Protein AF-A0A1M6KQQ3-F1 (afdb_monomer_lite)

Sequence (153 aa):
MGYHIISDIYKPDIELTIYAEPQMNYHAERYAPGKQKNPSYYEWKLRALRDPDFLTKQGWEPGMNHRDFVWTQEKYEKVFKHLCQIVYGPSQGTAFYDFAFPLYQKVFYAGGWIEDSYFGIVPDTGIELAYYYSDLNQVKIINYWTTRPVVRK

Foldseek 3Di:
DDDDPPPCPPPDQKDKDFDPDFAADPVCCVPVNPLADDGFRMKIWHHQQDDPCQCVVVVDDPPDQLVVDDRHDPVSLVVQLVVLCVQQNNPLSNLVSVVLVVLVVVCRNVSNADWDWDFQQRPPFQKTWGFGDHPPVVRHTGMIGIHHTDPDD

Secondary structure (DSSP, 8-state):
-------GGG--SEEEEEEEEEE--HHHHHHSTT---S-EEEEEEE---S-TTTTGGGT--TTS-GGGS--S-HHHHHHHHHHHHHHH-HHHHHHHHHHHHHHHHHHHHTTT--EEEEEEEETTTTEEEEEEEETTTTB--EEEEEPPPP---

Organism: NCBI:txid659425

pLDDT: mean 89.37, std 14.35, range [33.22, 98.0]

Radius of gyration: 16.26 Å; chains: 1; bounding box: 41×43×44 Å

Structure (mmCIF, N/CA/C/O backbone):
data_AF-A0A1M6KQQ3-F1
#
_entry.id   AF-A0A1M6KQQ3-F1
#
loop_
_atom_site.group_PDB
_atom_site.id
_atom_site.type_symbol
_atom_site.label_atom_id
_atom_site.label_alt_id
_atom_site.label_comp_id
_atom_site.label_asym_id
_atom_site.label_entity_id
_atom_site.label_seq_id
_atom_site.pdbx_PDB_ins_code
_atom_site.Cartn_x
_atom_site.Cartn_y
_atom_site.Cartn_z
_atom_site.occupancy
_atom_site.B_iso_or_equiv
_atom_site.auth_seq_id
_atom_site.auth_comp_id
_atom_site.auth_asym_id
_atom_site.auth_atom_id
_atom_site.pdbx_PDB_model_num
ATOM 1 N N . MET A 1 1 ? 5.310 -31.403 6.510 1.00 33.22 1 MET A N 1
ATOM 2 C CA . MET A 1 1 ? 6.015 -30.614 5.478 1.00 33.22 1 MET A CA 1
ATOM 3 C C . MET A 1 1 ? 5.177 -30.675 4.211 1.00 33.22 1 MET A C 1
ATOM 5 O O . MET A 1 1 ? 5.181 -31.702 3.550 1.00 33.22 1 MET A O 1
ATOM 9 N N . GLY A 1 2 ? 4.359 -29.654 3.950 1.00 34.69 2 GLY A N 1
ATOM 10 C CA . GLY A 1 2 ? 3.549 -29.574 2.734 1.00 34.69 2 GLY A CA 1
ATOM 11 C C . GLY A 1 2 ? 4.252 -28.675 1.728 1.00 34.69 2 GLY A C 1
ATOM 12 O O . GLY A 1 2 ? 4.394 -27.481 1.977 1.00 34.69 2 GLY A O 1
ATOM 13 N N . TYR A 1 3 ? 4.731 -29.242 0.625 1.00 36.38 3 TYR A N 1
ATOM 14 C CA . TYR A 1 3 ? 5.229 -28.457 -0.498 1.00 36.38 3 TYR A CA 1
ATOM 15 C C . TYR A 1 3 ? 4.025 -28.006 -1.319 1.00 36.38 3 TYR A C 1
ATOM 17 O O . TYR A 1 3 ? 3.478 -28.770 -2.110 1.00 36.38 3 TYR A O 1
ATOM 25 N N . HIS A 1 4 ? 3.588 -26.769 -1.110 1.00 38.88 4 HIS A N 1
ATOM 26 C CA . HIS A 1 4 ? 2.675 -26.116 -2.035 1.00 38.88 4 HIS A CA 1
ATOM 27 C C . HIS A 1 4 ? 3.524 -25.440 -3.107 1.00 38.88 4 HIS A C 1
ATOM 29 O O . HIS A 1 4 ? 4.235 -24.477 -2.826 1.00 38.88 4 HIS A O 1
ATOM 35 N N . ILE A 1 5 ? 3.458 -25.941 -4.341 1.00 39.38 5 ILE A N 1
ATOM 36 C CA . ILE A 1 5 ? 3.828 -25.139 -5.507 1.00 39.38 5 ILE A CA 1
ATOM 37 C C . ILE A 1 5 ? 2.763 -24.046 -5.578 1.00 39.38 5 ILE A C 1
ATOM 39 O O . ILE A 1 5 ? 1.674 -24.254 -6.112 1.00 39.38 5 ILE A O 1
ATOM 43 N N . ILE A 1 6 ? 3.032 -22.905 -4.944 1.00 46.41 6 ILE A N 1
ATOM 44 C CA . ILE A 1 6 ? 2.191 -21.726 -5.090 1.00 46.41 6 ILE A CA 1
ATOM 45 C C . ILE A 1 6 ? 2.441 -21.230 -6.511 1.00 46.41 6 ILE A C 1
ATOM 47 O O . ILE A 1 6 ? 3.486 -20.666 -6.819 1.00 46.41 6 ILE A O 1
ATOM 51 N N . SER A 1 7 ? 1.509 -21.544 -7.402 1.00 41.59 7 SER A N 1
ATOM 52 C CA . SER A 1 7 ? 1.554 -21.095 -8.783 1.00 41.59 7 SER A CA 1
ATOM 53 C C . SER A 1 7 ? 1.240 -19.597 -8.813 1.00 41.59 7 SER A C 1
ATOM 55 O O . SER A 1 7 ? 0.098 -19.191 -8.611 1.00 41.59 7 SER A O 1
ATOM 57 N N . ASP A 1 8 ? 2.259 -18.761 -9.014 1.00 51.62 8 ASP A N 1
ATOM 58 C CA . ASP A 1 8 ? 2.120 -17.296 -9.019 1.00 51.62 8 ASP A CA 1
ATOM 59 C C . ASP A 1 8 ? 1.372 -16.752 -10.253 1.00 51.62 8 ASP A C 1
ATOM 61 O O . ASP A 1 8 ? 0.990 -15.585 -10.264 1.00 51.62 8 ASP A O 1
ATOM 65 N N . ILE A 1 9 ? 1.092 -17.597 -11.254 1.00 52.06 9 ILE A N 1
ATOM 66 C CA . ILE A 1 9 ? 0.394 -17.249 -12.511 1.00 52.06 9 ILE A CA 1
ATOM 67 C C . ILE A 1 9 ? -1.058 -16.777 -12.337 1.00 52.06 9 ILE A C 1
ATOM 69 O O . ILE A 1 9 ? -1.618 -16.221 -13.274 1.00 52.06 9 ILE A O 1
ATOM 73 N N . TYR A 1 10 ? -1.664 -16.968 -11.161 1.00 60.12 10 TYR A N 1
ATOM 74 C CA . TYR A 1 10 ? -3.023 -16.494 -10.859 1.00 60.12 10 TYR A CA 1
ATOM 75 C C . TYR A 1 10 ? -3.067 -15.438 -9.753 1.00 60.12 10 TYR A C 1
ATOM 77 O O . TYR A 1 10 ? -4.149 -15.110 -9.266 1.00 60.12 10 TYR A O 1
ATOM 85 N N . LYS A 1 11 ? -1.916 -14.925 -9.300 1.00 75.88 11 LYS A N 1
ATOM 86 C CA . LYS A 1 11 ? -1.917 -13.947 -8.211 1.00 75.88 11 LYS A CA 1
ATOM 87 C C . LYS A 1 11 ? -2.286 -12.562 -8.744 1.00 75.88 11 LYS A C 1
ATOM 89 O O . LYS A 1 11 ? -1.604 -12.081 -9.646 1.00 75.88 11 LYS A O 1
ATOM 94 N N . PRO A 1 12 ? -3.331 -11.920 -8.199 1.00 85.75 12 PRO A N 1
ATOM 95 C CA . PRO A 1 12 ? -3.768 -10.620 -8.681 1.00 85.75 12 PRO A CA 1
ATOM 96 C C . PRO A 1 12 ? -2.756 -9.531 -8.308 1.00 85.75 12 PRO A C 1
ATOM 98 O O . PRO A 1 12 ? -2.070 -9.625 -7.287 1.00 85.75 12 PRO A O 1
ATOM 101 N N . ASP A 1 13 ? -2.697 -8.468 -9.111 1.00 90.50 13 ASP A N 1
ATOM 102 C CA . ASP A 1 13 ? -1.815 -7.329 -8.831 1.00 90.50 13 ASP A CA 1
ATOM 103 C C . ASP A 1 13 ? -2.274 -6.504 -7.621 1.00 90.50 13 ASP A C 1
ATOM 105 O O . ASP A 1 13 ? -1.463 -5.846 -6.966 1.00 90.50 13 ASP A O 1
ATOM 109 N N . ILE A 1 14 ? -3.572 -6.572 -7.314 1.00 94.31 14 ILE A N 1
ATOM 110 C CA . ILE A 1 14 ? -4.213 -5.976 -6.143 1.00 94.31 14 ILE A CA 1
ATOM 111 C C . ILE A 1 14 ? -5.000 -7.083 -5.444 1.00 94.31 14 ILE A C 1
ATOM 113 O O . ILE A 1 14 ? -5.933 -7.644 -6.018 1.00 94.31 14 ILE A O 1
ATOM 117 N N . GLU A 1 15 ? -4.642 -7.381 -4.203 1.00 95.25 15 GLU A N 1
ATOM 118 C CA . GLU A 1 15 ? -5.328 -8.357 -3.359 1.00 95.25 15 GLU A CA 1
ATOM 119 C C . GLU A 1 15 ? -5.817 -7.659 -2.088 1.00 95.25 15 GLU A C 1
ATOM 121 O O . GLU A 1 15 ? -5.074 -6.895 -1.467 1.00 95.25 15 GLU A O 1
ATOM 126 N N . LEU A 1 16 ? -7.070 -7.920 -1.715 1.00 95.69 16 LEU A N 1
ATOM 127 C CA . LEU A 1 16 ? -7.670 -7.458 -0.470 1.00 95.69 16 LEU A CA 1
ATOM 128 C C . LEU A 1 16 ? -8.127 -8.670 0.336 1.00 95.69 16 LEU A C 1
ATOM 130 O O . LEU A 1 16 ? -9.042 -9.384 -0.075 1.00 95.69 16 LEU A O 1
ATOM 134 N N . THR A 1 17 ? -7.542 -8.841 1.513 1.00 95.50 17 THR A N 1
ATOM 135 C CA . THR A 1 17 ? -8.005 -9.799 2.514 1.00 95.50 17 THR A CA 1
ATOM 136 C C . THR A 1 17 ? -8.822 -9.061 3.565 1.00 95.50 17 THR A C 1
ATOM 138 O O . THR A 1 17 ? -8.375 -8.054 4.115 1.00 95.50 17 THR A O 1
ATOM 141 N N . ILE A 1 18 ? -10.026 -9.564 3.846 1.00 95.25 18 ILE A N 1
ATOM 142 C CA . ILE A 1 18 ? -10.920 -9.041 4.884 1.00 95.25 18 ILE A CA 1
ATOM 143 C C . ILE A 1 18 ? -11.003 -10.075 6.001 1.00 95.25 18 ILE A C 1
ATOM 145 O O . ILE A 1 18 ? -11.480 -11.191 5.793 1.00 95.25 18 ILE A O 1
ATOM 149 N N . TYR A 1 19 ? -10.559 -9.694 7.191 1.00 94.50 19 TYR A N 1
ATOM 150 C CA . TYR A 1 19 ? -10.566 -10.566 8.353 1.00 94.50 19 TYR A CA 1
ATOM 151 C C . TYR A 1 19 ? -11.894 -10.471 9.109 1.00 94.50 19 TYR A C 1
ATOM 153 O O . TYR A 1 19 ? -12.392 -9.378 9.398 1.00 94.50 19 TYR A O 1
ATOM 161 N N . ALA A 1 20 ? -12.461 -11.629 9.459 1.00 92.56 20 ALA A N 1
ATOM 162 C CA . ALA A 1 20 ? -13.621 -11.699 10.347 1.00 92.56 20 ALA A CA 1
ATOM 163 C C . ALA A 1 20 ? -13.254 -11.236 11.769 1.00 92.56 20 ALA A C 1
ATOM 165 O O . ALA A 1 20 ? -13.979 -10.447 12.374 1.00 92.56 20 ALA A O 1
ATOM 166 N N . GLU A 1 21 ? -12.090 -11.673 12.253 1.00 96.06 21 GLU A N 1
ATOM 167 C CA . GLU A 1 21 ? -11.492 -11.271 13.526 1.00 96.06 21 GLU A CA 1
ATOM 168 C C . GLU A 1 21 ? -10.218 -10.471 13.249 1.00 96.06 21 GLU A C 1
ATOM 170 O O . GLU A 1 21 ? -9.369 -10.958 12.499 1.00 96.06 21 GLU A O 1
ATOM 175 N N . PRO A 1 22 ? -10.054 -9.261 13.812 1.00 95.25 22 PRO A N 1
ATOM 176 C CA . PRO A 1 22 ? -8.953 -8.391 13.436 1.00 95.25 22 PRO A CA 1
ATOM 177 C C . PRO A 1 22 ? -7.602 -8.985 13.852 1.00 95.25 22 PRO A C 1
ATOM 179 O O . PRO A 1 22 ? -7.463 -9.544 14.938 1.00 95.25 22 PRO A O 1
ATOM 182 N N . GLN A 1 23 ? -6.607 -8.841 12.982 1.00 96.75 23 GLN A N 1
ATOM 183 C CA . GLN A 1 23 ? -5.288 -9.459 13.097 1.00 96.75 23 GLN A CA 1
ATOM 184 C C . GLN A 1 23 ? -4.194 -8.392 13.182 1.00 96.75 23 GLN A C 1
ATOM 186 O O . GLN A 1 23 ? -4.284 -7.332 12.560 1.00 96.75 23 GLN A O 1
ATOM 191 N N . MET A 1 24 ? -3.131 -8.670 13.928 1.00 96.44 24 MET A N 1
ATOM 192 C CA . MET A 1 24 ? -1.930 -7.835 13.910 1.00 96.44 24 MET A CA 1
ATOM 193 C C . MET A 1 24 ? -1.086 -8.160 12.672 1.00 96.44 24 MET A C 1
ATOM 195 O O . MET A 1 24 ? -1.084 -9.289 12.183 1.00 96.44 24 MET A O 1
ATOM 199 N N . ASN A 1 25 ? -0.357 -7.172 12.154 1.00 96.12 25 ASN A N 1
ATOM 200 C CA . ASN A 1 25 ? 0.593 -7.399 11.074 1.00 96.12 25 ASN A CA 1
ATOM 201 C C . ASN A 1 25 ? 1.729 -8.292 11.590 1.00 96.12 25 ASN A C 1
ATOM 203 O O . ASN A 1 25 ? 2.578 -7.853 12.366 1.00 96.12 25 ASN A O 1
ATOM 207 N N . TYR A 1 26 ? 1.769 -9.532 11.111 1.00 94.25 26 TYR A N 1
ATOM 208 C CA . TYR A 1 26 ? 2.709 -10.556 11.568 1.00 94.25 26 TYR A CA 1
ATOM 209 C C . TYR A 1 26 ? 4.190 -10.165 11.401 1.00 94.25 26 TYR A C 1
ATOM 211 O O . TYR A 1 26 ? 5.036 -10.558 12.207 1.00 94.25 26 TYR A O 1
ATOM 219 N N . HIS A 1 27 ? 4.537 -9.378 10.375 1.00 95.12 27 HIS A N 1
ATOM 220 C CA . HIS A 1 27 ? 5.900 -8.870 10.208 1.00 95.12 27 HIS A CA 1
ATOM 221 C C . HIS A 1 27 ? 6.218 -7.784 11.233 1.00 95.12 27 HIS A C 1
ATOM 223 O O . HIS A 1 27 ? 7.300 -7.790 11.823 1.00 95.12 27 HIS A O 1
ATOM 229 N N . ALA A 1 28 ? 5.268 -6.883 11.480 1.00 94.12 28 ALA A N 1
ATOM 230 C CA . ALA A 1 28 ? 5.412 -5.859 12.501 1.00 94.12 28 ALA A CA 1
ATOM 231 C C . ALA A 1 28 ? 5.525 -6.473 13.901 1.00 94.12 28 ALA A C 1
ATOM 233 O O . ALA A 1 28 ? 6.386 -6.065 14.669 1.00 94.12 28 ALA A O 1
ATOM 234 N N . GLU A 1 29 ? 4.729 -7.491 14.228 1.00 95.56 29 GLU A N 1
ATOM 235 C CA . GLU A 1 29 ? 4.834 -8.188 15.515 1.00 95.56 29 GLU A CA 1
ATOM 236 C C . GLU A 1 29 ? 6.213 -8.808 15.725 1.00 95.56 29 GLU A C 1
ATOM 238 O O . GLU A 1 29 ? 6.779 -8.722 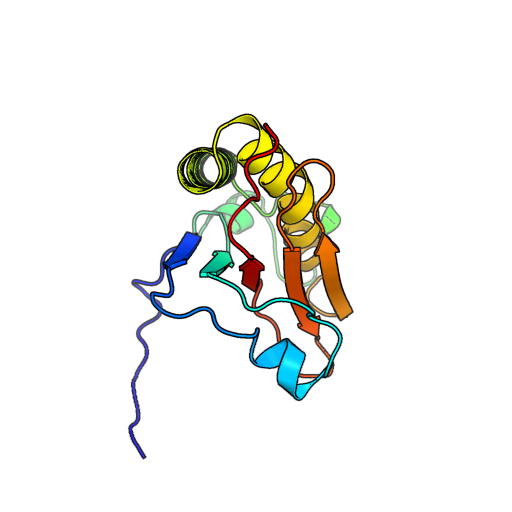16.814 1.00 95.56 29 GLU A O 1
ATOM 243 N N . ARG A 1 30 ? 6.776 -9.398 14.669 1.00 96.38 30 ARG A N 1
ATOM 244 C CA . ARG A 1 30 ? 8.068 -10.075 14.742 1.00 96.38 30 ARG A CA 1
ATOM 245 C C . ARG A 1 30 ? 9.252 -9.112 14.804 1.00 96.38 30 ARG A C 1
ATOM 247 O O . ARG A 1 30 ? 10.184 -9.359 15.564 1.00 96.38 30 ARG A O 1
ATOM 254 N N . TYR A 1 31 ? 9.247 -8.063 13.985 1.00 96.00 31 TYR A N 1
ATOM 255 C CA . TYR A 1 31 ? 10.432 -7.226 13.750 1.00 96.00 31 TYR A CA 1
ATOM 256 C C . TYR A 1 31 ? 10.302 -5.789 14.269 1.00 96.00 31 TYR A C 1
ATOM 258 O O . TYR A 1 31 ? 11.297 -5.076 14.376 1.00 96.00 31 TYR A O 1
ATOM 266 N N . ALA A 1 32 ? 9.093 -5.356 14.619 1.00 94.75 32 ALA A N 1
ATOM 267 C CA . ALA A 1 32 ? 8.798 -4.037 15.168 1.00 94.75 32 ALA A CA 1
ATOM 268 C C . ALA A 1 32 ? 7.750 -4.127 16.307 1.00 94.75 32 ALA A C 1
ATOM 270 O O . ALA A 1 32 ? 6.721 -3.439 16.262 1.00 94.75 32 ALA A O 1
ATOM 271 N N . PRO A 1 33 ? 7.976 -4.978 17.330 1.00 96.06 33 PRO A N 1
ATOM 272 C CA . PRO A 1 33 ? 6.964 -5.304 18.329 1.00 96.06 33 PRO A CA 1
ATOM 273 C C . PRO A 1 33 ? 6.452 -4.057 19.060 1.00 96.06 33 PRO A C 1
ATOM 275 O O . PRO A 1 33 ? 7.214 -3.166 19.444 1.00 96.06 33 PRO A O 1
ATOM 278 N N . GLY A 1 34 ? 5.133 -3.985 19.246 1.00 94.69 34 GLY A N 1
ATOM 279 C CA . GLY A 1 34 ? 4.458 -2.886 19.944 1.00 94.69 34 GLY A CA 1
ATOM 280 C C . GLY A 1 34 ? 4.347 -1.572 19.158 1.00 94.69 34 GLY A C 1
ATOM 281 O O . GLY A 1 34 ? 3.861 -0.579 19.714 1.00 94.69 34 GLY A O 1
ATOM 282 N N . LYS A 1 35 ? 4.788 -1.526 17.891 1.00 96.75 35 LYS A N 1
ATOM 283 C CA . LYS A 1 35 ? 4.624 -0.341 17.031 1.00 96.75 35 LYS A CA 1
ATOM 284 C C . LYS A 1 35 ? 3.193 -0.184 16.517 1.00 96.75 35 LYS A C 1
ATOM 286 O O . LYS A 1 35 ? 2.644 0.905 16.660 1.00 96.75 35 LYS A O 1
ATOM 291 N N . GLN A 1 36 ? 2.586 -1.252 15.999 1.00 96.31 36 GLN A N 1
ATOM 292 C CA . GLN A 1 36 ? 1.149 -1.291 15.710 1.00 96.31 36 GLN A CA 1
ATOM 293 C C . GLN A 1 36 ? 0.361 -1.261 17.027 1.00 96.31 36 GLN A C 1
ATOM 295 O O . GLN A 1 36 ? 0.720 -1.963 17.976 1.00 96.31 36 GLN A O 1
ATOM 300 N N . LYS A 1 37 ? -0.674 -0.422 17.106 1.00 95.44 37 LYS A N 1
ATOM 301 C CA . LYS A 1 37 ? -1.469 -0.208 18.324 1.00 95.44 37 LYS A CA 1
ATOM 302 C C . LYS A 1 37 ? -2.805 -0.921 18.270 1.00 95.44 37 LYS A C 1
ATOM 304 O O . LYS A 1 37 ? -3.239 -1.433 19.297 1.00 95.44 37 LYS A O 1
ATOM 309 N N . ASN A 1 38 ? -3.428 -0.969 17.098 1.00 95.50 38 ASN A N 1
ATOM 310 C CA . ASN A 1 38 ? -4.739 -1.573 16.913 1.00 95.50 38 ASN A CA 1
ATOM 311 C C . ASN A 1 38 ? -4.688 -2.694 15.865 1.00 95.50 38 ASN A C 1
ATOM 313 O O . ASN A 1 38 ? -4.007 -2.548 14.845 1.00 95.50 38 ASN A O 1
ATOM 317 N N . PRO A 1 39 ? -5.421 -3.801 16.075 1.00 96.25 39 PRO A N 1
ATOM 318 C CA . PRO A 1 39 ? -5.448 -4.901 15.125 1.00 96.25 39 PRO A CA 1
ATOM 319 C C . PRO A 1 39 ? -6.225 -4.508 13.859 1.00 96.25 39 PRO A C 1
ATOM 321 O O . PRO A 1 39 ? -7.208 -3.762 13.894 1.00 96.25 39 PRO A O 1
ATOM 324 N N . SER A 1 40 ? -5.765 -5.012 12.721 1.00 97.50 40 SER A N 1
ATOM 325 C CA . SER A 1 40 ? -6.251 -4.675 11.387 1.00 97.50 40 SER A CA 1
ATOM 326 C C . SER A 1 40 ? -7.391 -5.589 10.951 1.00 97.50 40 SER A C 1
ATOM 328 O O . SER A 1 40 ? -7.380 -6.790 11.200 1.00 97.50 40 SER A O 1
ATOM 330 N N . TYR A 1 41 ? -8.369 -5.024 10.251 1.00 97.38 41 TYR A N 1
ATOM 331 C CA . TYR A 1 41 ? -9.459 -5.775 9.621 1.00 97.38 41 TYR A CA 1
ATOM 332 C C . TYR A 1 41 ? -9.210 -6.036 8.139 1.00 97.38 41 TYR A C 1
ATOM 334 O O . TYR A 1 41 ? -9.827 -6.938 7.574 1.00 97.38 41 TYR A O 1
ATOM 342 N N . TYR A 1 42 ? -8.331 -5.252 7.517 1.00 97.56 42 TYR A N 1
ATOM 343 C CA . TYR A 1 42 ? -8.018 -5.368 6.104 1.00 97.56 42 TYR A CA 1
ATOM 344 C C . TYR A 1 42 ? -6.514 -5.512 5.902 1.00 97.56 42 TYR A C 1
ATOM 346 O O . TYR A 1 42 ? -5.722 -4.848 6.573 1.00 97.56 42 TYR A O 1
ATOM 354 N N . GLU A 1 43 ? -6.135 -6.345 4.943 1.00 97.19 43 GLU A N 1
ATOM 355 C CA . GLU A 1 43 ? -4.785 -6.405 4.393 1.00 97.19 43 GLU A CA 1
ATOM 356 C C . GLU A 1 43 ? -4.865 -6.171 2.887 1.00 97.19 43 GLU A C 1
ATOM 358 O O 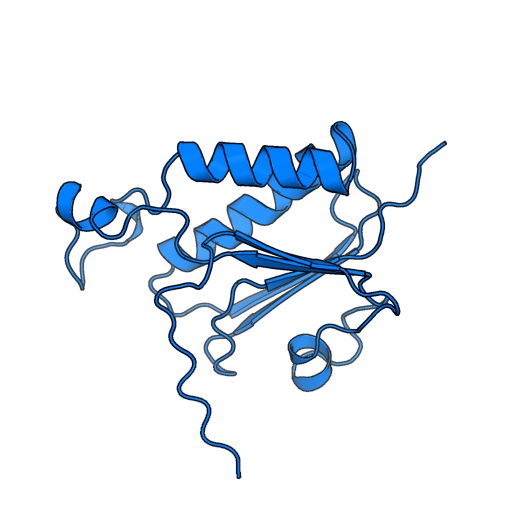. GLU A 1 43 ? -5.523 -6.920 2.166 1.00 97.19 43 GLU A O 1
ATOM 363 N N . TRP A 1 44 ? -4.169 -5.140 2.421 1.00 97.12 44 TRP A N 1
ATOM 364 C CA . TRP A 1 44 ? -3.952 -4.886 1.003 1.00 97.12 44 TRP A CA 1
ATOM 365 C C . TRP A 1 44 ? -2.570 -5.374 0.618 1.00 97.12 44 TRP A C 1
ATOM 367 O O . TRP A 1 44 ? -1.585 -4.904 1.186 1.00 97.12 44 TRP A O 1
ATOM 377 N N . LYS A 1 45 ? -2.485 -6.246 -0.381 1.00 95.00 45 LYS A N 1
ATOM 378 C CA . LYS A 1 45 ? -1.223 -6.626 -1.013 1.00 95.00 45 LYS A CA 1
ATOM 379 C C . LYS A 1 45 ? -1.180 -6.055 -2.422 1.00 95.00 45 LYS A C 1
ATOM 381 O O . LYS A 1 45 ? -2.052 -6.348 -3.240 1.00 95.00 45 LYS A O 1
ATOM 386 N N . LEU A 1 46 ? -0.153 -5.253 -2.697 1.00 93.25 46 LEU A N 1
ATOM 387 C CA . LEU A 1 46 ? 0.093 -4.677 -4.018 1.00 93.25 46 LEU A CA 1
ATOM 388 C C . LEU A 1 46 ? 1.328 -5.328 -4.652 1.00 93.25 46 LEU A C 1
ATOM 390 O O . LEU A 1 46 ? 2.399 -5.373 -4.043 1.00 93.25 46 LEU A O 1
ATOM 394 N N . ARG A 1 47 ? 1.186 -5.831 -5.882 1.00 90.81 47 ARG A N 1
ATOM 395 C CA . ARG A 1 47 ? 2.292 -6.372 -6.693 1.00 90.81 47 ARG A CA 1
ATOM 396 C C . ARG A 1 47 ? 2.745 -5.345 -7.729 1.00 90.81 47 ARG A C 1
ATOM 398 O O . ARG A 1 47 ? 2.697 -4.146 -7.476 1.00 90.81 47 ARG A O 1
ATOM 405 N N . ALA A 1 48 ? 3.227 -5.789 -8.886 1.00 88.94 48 ALA A N 1
ATOM 406 C CA . ALA A 1 48 ? 3.534 -4.904 -9.993 1.00 88.94 48 ALA A CA 1
ATOM 407 C C . ALA A 1 48 ? 2.209 -4.442 -10.619 1.00 88.94 48 ALA A C 1
ATOM 409 O O . ALA A 1 48 ? 1.566 -5.207 -11.316 1.00 88.94 48 ALA A O 1
ATOM 410 N N . LEU A 1 49 ? 1.786 -3.200 -10.364 1.00 93.94 49 LEU A N 1
ATOM 411 C CA . LEU A 1 49 ? 0.559 -2.616 -10.923 1.00 93.94 49 LEU A CA 1
ATOM 412 C C . LEU A 1 49 ? 0.761 -2.239 -12.406 1.00 93.94 49 LEU A C 1
ATOM 414 O O . LEU A 1 49 ? 0.635 -1.074 -12.797 1.00 93.94 49 LEU A O 1
ATOM 418 N N . ARG A 1 50 ? 1.182 -3.217 -13.213 1.00 93.50 50 ARG A N 1
ATOM 419 C CA . ARG A 1 50 ? 1.543 -3.092 -14.626 1.00 93.50 50 ARG A CA 1
ATOM 420 C C . ARG A 1 50 ? 1.497 -4.449 -15.335 1.00 93.50 50 ARG A C 1
ATOM 422 O O . ARG A 1 50 ? 1.776 -5.481 -14.736 1.00 93.50 50 ARG A O 1
ATOM 429 N N . ASP A 1 51 ? 1.263 -4.410 -16.640 1.00 92.00 51 ASP A N 1
ATOM 430 C CA . ASP A 1 51 ? 1.381 -5.562 -17.528 1.00 92.00 51 ASP A CA 1
ATOM 431 C C . ASP A 1 51 ? 2.835 -6.087 -17.559 1.00 92.00 51 ASP A C 1
ATOM 433 O O . ASP A 1 51 ? 3.779 -5.290 -17.446 1.00 92.00 51 ASP A O 1
ATOM 437 N N . PRO A 1 52 ? 3.056 -7.400 -17.775 1.00 89.12 52 PRO A N 1
ATOM 438 C CA . PRO A 1 52 ? 4.398 -7.992 -17.780 1.00 89.12 52 PRO A CA 1
ATOM 439 C C . PRO A 1 52 ? 5.397 -7.339 -18.749 1.00 89.12 52 PRO A C 1
ATOM 441 O O . PRO A 1 52 ? 6.584 -7.260 -18.442 1.00 89.12 52 PRO A O 1
ATOM 444 N N . ASP A 1 53 ? 4.933 -6.843 -19.899 1.00 92.38 53 ASP A N 1
ATOM 445 C CA . ASP A 1 53 ? 5.772 -6.229 -20.938 1.00 92.38 53 ASP A CA 1
ATOM 446 C C . ASP A 1 53 ? 5.857 -4.694 -20.849 1.00 92.38 53 ASP A C 1
ATOM 448 O O . ASP A 1 53 ? 6.472 -4.044 -21.694 1.00 92.38 53 ASP A O 1
ATOM 452 N N . PHE A 1 54 ? 5.261 -4.085 -19.820 1.00 95.25 54 PHE A N 1
ATOM 453 C CA . PHE A 1 54 ? 5.169 -2.629 -19.719 1.00 95.25 54 PHE A CA 1
ATOM 454 C C . PHE A 1 54 ? 6.535 -1.945 -19.576 1.00 95.25 54 PHE A C 1
ATOM 456 O O . PHE A 1 54 ? 6.758 -0.887 -20.160 1.00 95.25 54 PHE A O 1
ATOM 463 N N . LEU A 1 55 ? 7.455 -2.537 -18.811 1.00 94.00 55 LEU A N 1
ATOM 464 C CA . LEU A 1 55 ? 8.802 -1.985 -18.634 1.00 94.00 55 LEU A CA 1
ATOM 465 C C . LEU A 1 55 ? 9.678 -2.202 -19.869 1.00 94.00 55 LEU A C 1
ATOM 467 O O . LEU A 1 55 ? 10.389 -1.292 -20.285 1.00 94.00 55 LEU A O 1
ATOM 471 N N . THR A 1 56 ? 9.598 -3.378 -20.494 1.00 93.69 56 THR A N 1
ATOM 472 C CA . THR A 1 56 ? 10.394 -3.677 -21.692 1.00 93.69 56 THR A CA 1
ATOM 473 C C . THR A 1 56 ? 9.964 -2.812 -22.874 1.00 93.69 56 THR A C 1
ATOM 475 O O . THR A 1 56 ? 10.813 -2.334 -23.618 1.00 93.69 56 THR A O 1
ATOM 478 N N . LYS A 1 57 ? 8.668 -2.498 -22.998 1.00 95.81 57 LYS A N 1
ATOM 479 C CA . LYS A 1 57 ? 8.154 -1.513 -23.968 1.00 95.81 57 LYS A CA 1
ATOM 480 C C . LYS A 1 57 ? 8.667 -0.090 -23.737 1.00 95.81 57 LYS A C 1
ATOM 482 O O . LYS A 1 57 ? 8.682 0.694 -24.679 1.00 95.81 57 LYS A O 1
ATOM 487 N N . GLN A 1 58 ? 9.082 0.243 -22.515 1.00 96.19 58 GLN A N 1
ATOM 488 C CA . GLN A 1 58 ? 9.749 1.511 -22.201 1.00 96.19 58 GLN A CA 1
ATOM 489 C C . GLN A 1 58 ? 11.268 1.456 -22.441 1.00 96.19 58 GLN A C 1
ATOM 491 O O . GLN A 1 58 ? 11.934 2.474 -22.291 1.00 96.19 58 GLN A O 1
ATOM 496 N N . GLY A 1 59 ? 11.823 0.295 -22.808 1.00 96.00 59 GLY A N 1
ATOM 497 C CA . GLY A 1 59 ? 13.263 0.098 -22.971 1.00 96.00 59 GLY A CA 1
ATOM 498 C C . GLY A 1 59 ? 14.018 -0.090 -21.654 1.00 96.00 59 GLY A C 1
ATOM 499 O O . GLY A 1 59 ? 15.228 0.106 -21.626 1.00 96.00 59 GLY A O 1
ATOM 500 N N . TRP A 1 60 ? 13.328 -0.437 -20.561 1.00 94.81 60 TRP A N 1
ATOM 501 C CA . TRP A 1 60 ? 13.995 -0.712 -19.289 1.00 94.81 60 TRP A CA 1
ATOM 502 C C . TRP A 1 60 ? 14.757 -2.039 -19.336 1.00 94.81 60 TRP A C 1
ATOM 504 O O . TRP A 1 60 ? 14.193 -3.075 -19.702 1.00 94.81 60 TRP A O 1
ATOM 514 N N . GLU A 1 61 ? 16.002 -2.014 -18.866 1.00 93.62 61 GLU A N 1
ATOM 515 C CA . GLU A 1 61 ? 16.857 -3.184 -18.679 1.00 93.62 61 GLU A CA 1
ATOM 516 C C . GLU A 1 61 ? 17.432 -3.220 -17.248 1.00 93.62 61 GLU A C 1
ATOM 518 O O . GLU A 1 61 ? 17.632 -2.168 -16.626 1.00 93.62 61 GLU A O 1
ATOM 523 N N . PRO A 1 62 ? 17.728 -4.414 -16.696 1.00 90.06 62 PRO A N 1
ATOM 524 C CA . PRO A 1 62 ? 18.370 -4.533 -15.391 1.00 90.06 62 PRO A CA 1
ATOM 525 C C . PRO A 1 62 ? 19.670 -3.721 -15.303 1.00 90.06 62 PRO A C 1
ATOM 527 O O . PRO A 1 62 ? 20.536 -3.818 -16.167 1.00 90.06 62 PRO A O 1
ATOM 530 N N . GLY A 1 63 ? 19.823 -2.948 -14.226 1.00 88.56 63 GLY A N 1
ATOM 531 C CA . GLY A 1 63 ? 20.985 -2.079 -14.003 1.00 88.56 63 GLY A CA 1
ATOM 532 C C . GLY A 1 63 ? 20.788 -0.631 -14.460 1.00 88.56 63 GLY A C 1
ATOM 533 O O . GLY A 1 63 ? 21.591 0.228 -14.098 1.00 88.56 63 GLY A O 1
ATOM 534 N N . MET A 1 64 ? 19.707 -0.329 -15.184 1.00 92.44 64 MET A N 1
ATOM 535 C CA . MET A 1 64 ? 19.328 1.051 -15.479 1.00 92.44 64 MET A CA 1
ATOM 536 C C . MET A 1 64 ? 18.807 1.772 -14.235 1.00 92.44 64 MET A C 1
ATOM 538 O O . MET A 1 64 ? 18.254 1.166 -13.315 1.00 92.44 64 MET A O 1
ATOM 542 N N . ASN A 1 65 ? 18.952 3.095 -14.216 1.00 90.94 65 ASN A N 1
ATOM 543 C CA . ASN A 1 65 ? 18.440 3.920 -13.134 1.00 90.94 65 ASN A CA 1
ATOM 544 C C . ASN A 1 65 ? 16.906 3.850 -13.086 1.00 90.94 65 ASN A C 1
ATOM 546 O O . ASN A 1 65 ? 16.208 4.254 -14.013 1.00 90.94 65 ASN A O 1
ATOM 550 N N . HIS A 1 66 ? 16.375 3.362 -11.965 1.00 91.62 66 HIS A N 1
ATOM 551 C CA . HIS A 1 66 ? 14.943 3.142 -11.786 1.00 91.62 66 HIS A CA 1
ATOM 552 C C . HIS A 1 66 ? 14.117 4.429 -11.890 1.00 91.62 66 HIS A C 1
ATOM 554 O O . HIS A 1 66 ? 12.939 4.374 -12.229 1.00 91.62 66 HIS A O 1
ATOM 560 N N . ARG A 1 67 ? 14.702 5.593 -11.602 1.00 91.69 67 ARG A N 1
ATOM 561 C CA . ARG A 1 67 ? 13.978 6.874 -11.617 1.00 91.69 67 ARG A CA 1
ATOM 562 C C . ARG A 1 67 ? 13.671 7.395 -13.018 1.00 91.69 67 ARG A C 1
ATOM 564 O O . ARG A 1 67 ? 12.857 8.304 -13.137 1.00 91.69 67 ARG A O 1
ATOM 571 N N . ASP A 1 68 ? 14.273 6.807 -14.045 1.00 93.81 68 ASP A N 1
ATOM 572 C CA . ASP A 1 68 ? 14.096 7.237 -15.434 1.00 93.81 68 ASP A CA 1
ATOM 573 C C . ASP A 1 68 ? 12.865 6.583 -16.096 1.00 93.81 68 ASP A C 1
ATOM 575 O O . ASP A 1 68 ? 12.549 6.871 -17.248 1.00 93.81 68 ASP A O 1
ATOM 579 N N . PHE A 1 69 ? 12.148 5.717 -15.367 1.00 94.81 69 PHE A N 1
ATOM 580 C CA . PHE A 1 69 ? 11.049 4.903 -15.887 1.00 94.81 69 PHE A CA 1
ATOM 581 C C . PHE A 1 69 ? 9.792 5.002 -15.029 1.00 94.81 69 PHE A C 1
ATOM 583 O O . PHE A 1 69 ? 9.849 5.204 -13.812 1.00 94.81 69 PHE A O 1
ATOM 590 N N . VAL A 1 70 ? 8.643 4.775 -15.665 1.00 95.00 70 VAL A N 1
ATOM 591 C CA . VAL A 1 70 ? 7.360 4.657 -14.973 1.00 95.00 70 VAL A CA 1
ATOM 592 C C . VAL A 1 70 ? 7.126 3.191 -14.611 1.00 95.00 70 VAL A C 1
ATOM 594 O O . VAL A 1 70 ? 7.134 2.304 -15.466 1.00 95.00 70 VAL A O 1
ATOM 597 N N . TRP A 1 71 ? 6.894 2.929 -13.325 1.00 94.00 71 TRP A N 1
ATOM 598 C CA . TRP A 1 71 ? 6.782 1.566 -12.790 1.00 94.00 71 TRP A CA 1
ATOM 599 C C . TRP A 1 71 ? 5.355 1.025 -12.744 1.00 94.00 71 TRP A C 1
ATOM 601 O O . TRP A 1 71 ? 5.165 -0.179 -12.571 1.00 94.00 71 TRP A O 1
ATOM 611 N N . THR A 1 72 ? 4.355 1.876 -12.915 1.00 94.94 72 THR A N 1
ATOM 612 C CA . THR A 1 72 ? 2.937 1.516 -12.844 1.00 94.94 72 THR A CA 1
ATOM 613 C C . THR A 1 72 ? 2.181 1.997 -14.067 1.00 94.94 72 THR A C 1
ATOM 615 O O . THR A 1 72 ? 2.583 2.951 -14.726 1.00 94.94 72 THR A O 1
ATOM 618 N N . GLN A 1 73 ? 1.081 1.326 -14.396 1.00 94.88 73 GLN A N 1
ATOM 619 C CA . GLN A 1 73 ? 0.161 1.802 -15.423 1.00 94.88 73 GLN A CA 1
ATOM 620 C C . GLN A 1 73 ? -1.065 2.437 -14.776 1.00 94.88 73 GLN A C 1
ATOM 622 O O . GLN A 1 73 ? -1.712 1.834 -13.918 1.00 94.88 73 GLN A O 1
ATOM 627 N N . GLU A 1 74 ? -1.457 3.597 -15.300 1.00 96.12 74 GLU A N 1
ATOM 628 C CA . GLU A 1 74 ? -2.594 4.399 -14.835 1.00 96.12 74 GLU A CA 1
ATOM 629 C C . GLU A 1 74 ? -3.891 3.582 -14.664 1.00 96.12 74 GLU A C 1
ATOM 631 O O . GLU A 1 74 ? -4.677 3.829 -13.749 1.00 96.12 74 GLU A O 1
ATOM 636 N N . LYS A 1 75 ? -4.119 2.566 -15.513 1.00 94.56 75 LYS A N 1
ATOM 637 C CA . LYS A 1 75 ? -5.299 1.691 -15.413 1.00 94.56 75 LYS A CA 1
ATOM 638 C C . LYS A 1 75 ? -5.387 0.975 -14.057 1.00 94.56 75 LYS A C 1
ATOM 640 O O . LYS A 1 75 ? -6.474 0.900 -13.493 1.00 94.56 75 LYS A O 1
ATOM 645 N N . TYR A 1 76 ? -4.267 0.506 -13.507 1.00 95.06 76 TYR A N 1
ATOM 646 C CA . TYR A 1 76 ? -4.237 -0.162 -12.203 1.00 95.06 76 TYR A CA 1
ATOM 647 C C . TYR A 1 76 ? -4.303 0.837 -11.049 1.00 95.06 76 TYR A C 1
ATOM 649 O O . TYR A 1 76 ? -4.938 0.557 -10.037 1.00 95.06 76 TYR A O 1
ATOM 657 N N . GLU A 1 77 ? -3.707 2.017 -11.212 1.00 96.06 77 GLU A N 1
ATOM 658 C CA . GLU A 1 77 ? -3.767 3.105 -10.228 1.00 96.06 77 GLU A CA 1
ATOM 659 C C . GLU A 1 77 ? -5.212 3.558 -9.990 1.00 96.06 77 GLU A C 1
ATOM 661 O O . GLU A 1 77 ? -5.675 3.638 -8.850 1.00 96.06 77 GLU A O 1
ATOM 666 N N . LYS A 1 78 ? -5.968 3.753 -11.080 1.00 96.69 78 LYS A N 1
ATOM 667 C CA . LYS A 1 78 ? -7.404 4.066 -11.037 1.00 96.69 78 LYS A CA 1
ATOM 668 C C . LYS A 1 78 ? -8.205 2.968 -10.345 1.00 96.69 78 LYS A C 1
ATOM 670 O O . LYS A 1 78 ? -9.065 3.280 -9.522 1.00 96.69 78 LYS A O 1
ATOM 675 N N . VAL A 1 79 ? -7.917 1.700 -10.647 1.00 96.81 79 VAL A N 1
ATOM 676 C CA . VAL A 1 79 ? -8.581 0.556 -10.002 1.00 96.81 79 VAL A CA 1
ATOM 677 C C . VAL A 1 79 ? -8.273 0.524 -8.506 1.00 96.81 79 VAL A C 1
ATOM 679 O O . VAL A 1 79 ? -9.201 0.412 -7.710 1.00 96.81 79 VAL A O 1
ATOM 682 N N . PHE A 1 80 ? -7.012 0.688 -8.101 1.00 97.25 80 PHE A N 1
ATOM 683 C CA . PHE A 1 80 ? -6.640 0.702 -6.687 1.00 97.25 80 PHE A CA 1
ATOM 684 C C . PHE A 1 80 ? -7.336 1.841 -5.934 1.00 97.25 80 PHE A C 1
ATOM 686 O O . PHE A 1 80 ? -7.975 1.598 -4.911 1.00 97.25 80 PHE A O 1
ATOM 693 N N . LYS A 1 81 ? -7.312 3.064 -6.480 1.00 97.94 81 LYS A N 1
ATOM 694 C CA . LYS A 1 81 ? -8.028 4.208 -5.898 1.00 97.94 81 LYS A CA 1
ATOM 695 C C . LYS A 1 81 ? -9.517 3.923 -5.736 1.00 97.94 81 LYS A C 1
ATOM 697 O O . LYS A 1 81 ? -10.084 4.192 -4.677 1.00 97.94 81 LYS A O 1
ATOM 702 N N . HIS A 1 82 ? -10.143 3.361 -6.765 1.00 97.56 82 HIS A N 1
ATOM 703 C CA . HIS A 1 82 ? -11.562 3.035 -6.732 1.00 97.56 82 HIS A CA 1
ATOM 704 C C . HIS A 1 82 ? -11.890 1.976 -5.669 1.00 97.56 82 HIS A C 1
ATOM 706 O O . HIS A 1 82 ? -12.848 2.135 -4.915 1.00 97.56 82 HIS A O 1
ATOM 712 N N . LEU A 1 83 ? -11.061 0.937 -5.536 1.00 96.88 83 LEU A N 1
ATOM 713 C CA . LEU A 1 83 ? -11.225 -0.085 -4.500 1.00 96.88 83 LEU A CA 1
ATOM 714 C C . LEU A 1 83 ? -11.085 0.502 -3.089 1.00 96.88 83 LEU A C 1
ATOM 716 O O . LEU A 1 83 ? -11.901 0.195 -2.222 1.00 96.88 83 LEU A O 1
ATOM 720 N N . CYS A 1 84 ? -10.124 1.402 -2.862 1.00 96.88 84 CYS A N 1
ATOM 721 C CA . CYS A 1 84 ? -10.007 2.115 -1.588 1.00 96.88 84 CYS A CA 1
ATOM 722 C C . CYS A 1 84 ? -11.284 2.903 -1.260 1.00 96.88 84 CYS A C 1
ATOM 724 O O . CYS A 1 84 ? -11.743 2.886 -0.119 1.00 96.88 84 CYS A O 1
ATOM 726 N N . GLN A 1 85 ? -11.886 3.565 -2.252 1.00 96.12 85 GLN A N 1
ATOM 727 C CA . GLN A 1 85 ? -13.144 4.301 -2.082 1.00 96.12 85 GLN A CA 1
ATOM 728 C C . GLN A 1 85 ? -14.337 3.383 -1.788 1.00 96.12 85 GLN A C 1
ATOM 730 O O . GLN A 1 85 ? -15.217 3.773 -1.025 1.00 96.12 85 GLN A O 1
ATOM 735 N N . ILE A 1 86 ? -14.371 2.172 -2.349 1.00 94.69 86 ILE A N 1
ATOM 736 C CA . ILE A 1 86 ? -15.404 1.173 -2.035 1.00 94.69 86 ILE A CA 1
ATOM 737 C C . ILE A 1 86 ? -15.266 0.697 -0.584 1.00 94.69 86 ILE A C 1
ATOM 739 O O . ILE A 1 86 ? -16.258 0.632 0.137 1.00 94.69 86 ILE A O 1
ATOM 743 N N . VAL A 1 87 ? -14.046 0.378 -0.146 1.00 94.31 87 VAL A N 1
ATOM 744 C CA . VAL A 1 87 ? -13.806 -0.222 1.178 1.00 94.31 87 VAL A CA 1
ATOM 745 C C . VAL A 1 87 ? -13.934 0.796 2.308 1.00 94.31 87 VAL A C 1
ATOM 747 O O . VAL A 1 87 ? -14.469 0.478 3.369 1.00 94.31 87 VAL A O 1
ATOM 750 N N . TYR A 1 88 ? -13.447 2.018 2.095 1.00 94.69 88 TYR A N 1
ATOM 751 C CA . TYR A 1 88 ? -13.364 3.035 3.145 1.00 94.69 88 TYR A CA 1
ATOM 752 C C . TYR A 1 88 ? -14.340 4.198 2.968 1.00 94.69 88 TYR A C 1
ATOM 754 O O . TYR A 1 88 ? -14.404 5.077 3.819 1.00 94.69 88 TYR A O 1
ATOM 762 N N . GLY A 1 89 ? -15.093 4.230 1.872 1.00 94.19 89 GLY A N 1
ATOM 763 C CA . GLY A 1 89 ? -15.906 5.376 1.479 1.00 94.19 89 GLY A CA 1
ATOM 764 C C . GLY A 1 89 ? -15.110 6.433 0.694 1.00 94.19 89 GLY A C 1
ATOM 765 O O . GLY A 1 89 ? -13.876 6.445 0.723 1.00 94.19 89 GLY A O 1
ATOM 766 N N . PRO A 1 90 ? -15.792 7.356 -0.015 1.00 94.31 90 PRO A N 1
ATOM 767 C CA . PRO A 1 90 ? -15.151 8.237 -0.995 1.00 94.31 90 PRO A CA 1
ATOM 768 C C . PRO A 1 90 ? -14.016 9.103 -0.430 1.00 94.31 90 PRO A C 1
ATOM 770 O O . PRO A 1 90 ? -12.924 9.130 -1.000 1.00 94.31 90 PRO A O 1
ATOM 773 N N . SER A 1 91 ? -14.248 9.783 0.697 1.00 95.06 91 SER A N 1
ATOM 774 C CA . SER A 1 91 ? -13.267 10.707 1.284 1.00 95.06 91 SER A CA 1
ATOM 775 C C . SER A 1 91 ? -12.100 9.968 1.938 1.00 95.06 91 SER A C 1
ATOM 777 O O . SER A 1 91 ? -10.946 10.208 1.589 1.00 95.06 91 SER A O 1
ATOM 779 N N . GLN A 1 92 ? -12.387 9.027 2.844 1.00 95.19 92 GLN A N 1
ATOM 780 C CA . GLN A 1 92 ? -11.352 8.292 3.583 1.00 95.19 92 GLN A CA 1
ATOM 781 C C . GLN A 1 92 ? -10.565 7.352 2.659 1.00 95.19 92 GLN A C 1
ATOM 783 O O . GLN A 1 92 ? -9.353 7.230 2.796 1.00 95.19 92 GLN A O 1
ATOM 788 N N . GLY A 1 93 ? -11.224 6.737 1.674 1.00 96.12 93 GLY A N 1
ATOM 789 C CA . GLY A 1 93 ? -10.567 5.895 0.678 1.00 96.12 93 GLY A CA 1
ATOM 790 C C . GLY A 1 93 ? -9.642 6.670 -0.251 1.00 96.12 93 GLY A C 1
ATOM 791 O O . GLY A 1 93 ? -8.554 6.191 -0.561 1.00 96.12 93 GLY A O 1
ATOM 792 N N . THR A 1 94 ? -10.028 7.888 -0.643 1.00 97.31 94 THR A N 1
ATOM 793 C CA . THR A 1 94 ? -9.147 8.774 -1.419 1.00 97.31 94 THR A CA 1
ATOM 794 C C . THR A 1 94 ? -7.925 9.184 -0.599 1.00 97.31 94 THR A C 1
ATOM 796 O O . THR A 1 94 ? -6.809 8.997 -1.067 1.00 97.31 94 THR A O 1
ATOM 799 N N . ALA A 1 95 ? -8.117 9.635 0.645 1.00 97.19 95 ALA A N 1
ATOM 800 C CA . ALA A 1 95 ? -7.009 10.010 1.525 1.00 97.19 95 ALA A CA 1
ATOM 801 C C . ALA A 1 95 ? -6.076 8.824 1.842 1.00 97.19 95 ALA A C 1
ATOM 803 O O . ALA A 1 95 ? -4.858 8.986 1.870 1.00 97.19 95 ALA A O 1
ATOM 804 N N . PHE A 1 96 ? -6.621 7.613 2.010 1.00 97.38 96 PHE A N 1
ATOM 805 C CA . PHE A 1 96 ? -5.810 6.404 2.152 1.00 97.38 96 PHE A CA 1
ATOM 806 C C . PHE A 1 96 ? -4.979 6.115 0.898 1.00 97.38 96 PHE A C 1
ATOM 808 O O . PHE A 1 96 ? -3.780 5.873 1.013 1.00 97.38 96 PHE A O 1
ATOM 815 N N . TYR A 1 97 ? -5.589 6.163 -0.291 1.00 97.62 97 TYR A N 1
ATOM 816 C CA . TYR A 1 97 ? -4.873 5.970 -1.553 1.00 97.62 97 TYR A CA 1
ATOM 817 C C . TYR A 1 97 ? -3.750 7.002 -1.725 1.00 97.62 97 TYR A C 1
ATOM 819 O O . TYR A 1 97 ? -2.606 6.617 -1.968 1.00 97.62 97 TYR A O 1
ATOM 827 N N . ASP A 1 98 ? -4.055 8.290 -1.541 1.00 97.88 98 ASP A N 1
ATOM 828 C CA . ASP A 1 98 ? -3.096 9.385 -1.728 1.00 97.88 98 ASP A CA 1
ATOM 829 C C . ASP A 1 98 ? -1.920 9.287 -0.733 1.00 97.88 98 ASP A C 1
ATOM 831 O O . ASP A 1 98 ? -0.813 9.729 -1.035 1.00 97.88 98 ASP A O 1
ATOM 835 N N . PHE A 1 99 ? -2.128 8.659 0.431 1.00 97.00 99 PHE A N 1
ATOM 836 C CA . PHE A 1 99 ? -1.073 8.378 1.406 1.00 97.00 99 PHE A CA 1
ATOM 837 C C . PHE A 1 99 ? -0.263 7.112 1.084 1.00 97.00 99 PHE A C 1
ATOM 839 O O . PHE A 1 99 ? 0.968 7.126 1.135 1.00 97.00 99 PHE A O 1
ATOM 846 N N . ALA A 1 100 ? -0.935 5.999 0.781 1.00 95.81 100 ALA A N 1
ATOM 847 C CA . ALA A 1 100 ? -0.299 4.691 0.626 1.00 95.81 100 ALA A CA 1
ATOM 848 C C . ALA A 1 100 ? 0.413 4.534 -0.726 1.00 95.81 100 ALA A C 1
ATOM 850 O O . ALA A 1 100 ? 1.486 3.933 -0.793 1.00 95.81 100 ALA A O 1
ATOM 851 N N . PHE A 1 101 ? -0.146 5.088 -1.804 1.00 96.06 101 PHE A N 1
ATOM 852 C CA . PHE A 1 101 ? 0.394 4.913 -3.152 1.00 96.06 101 PHE A CA 1
ATOM 853 C C . PHE A 1 101 ? 1.810 5.503 -3.331 1.00 96.06 101 PHE A C 1
ATOM 855 O O . PHE A 1 101 ? 2.667 4.823 -3.902 1.00 96.06 101 PHE A O 1
ATOM 862 N N . PRO A 1 102 ? 2.148 6.684 -2.775 1.00 93.62 102 PRO A N 1
ATOM 863 C CA . PRO A 1 102 ? 3.530 7.160 -2.774 1.00 93.62 102 PRO A CA 1
ATOM 864 C C . PRO A 1 102 ? 4.507 6.237 -2.030 1.00 93.62 102 PRO A C 1
ATOM 866 O O . PRO A 1 102 ? 5.647 6.088 -2.470 1.00 93.62 102 PRO A O 1
ATOM 869 N N . LEU A 1 103 ? 4.090 5.597 -0.926 1.00 92.25 103 LEU A N 1
ATOM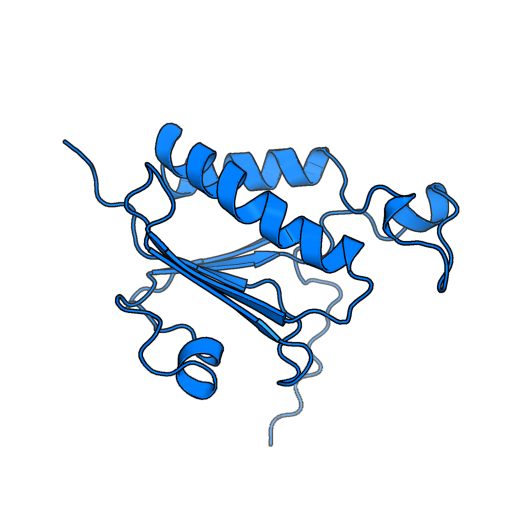 870 C CA . LEU A 1 103 ? 4.921 4.605 -0.222 1.00 92.25 103 LEU A CA 1
ATOM 871 C C . LEU A 1 103 ? 5.184 3.388 -1.115 1.00 92.25 103 LEU A C 1
ATOM 873 O O . LEU A 1 103 ? 6.321 2.941 -1.237 1.00 92.25 103 LEU A O 1
ATOM 877 N N . TYR A 1 104 ? 4.148 2.908 -1.803 1.00 92.31 104 TYR A N 1
ATOM 878 C CA . TYR A 1 104 ? 4.259 1.826 -2.780 1.00 92.31 104 TYR A CA 1
ATOM 879 C C . TYR A 1 104 ? 5.273 2.172 -3.887 1.00 92.31 104 TYR A C 1
ATOM 881 O O . TYR A 1 104 ? 6.154 1.370 -4.200 1.00 92.31 104 TYR A O 1
ATOM 889 N N . GLN A 1 105 ? 5.211 3.387 -4.442 1.00 92.44 105 GLN A N 1
ATOM 890 C CA . GLN A 1 105 ? 6.112 3.814 -5.517 1.00 92.44 105 GLN A CA 1
ATOM 891 C C . GLN A 1 105 ? 7.581 3.924 -5.076 1.00 92.44 105 GLN A C 1
ATOM 893 O O . GLN A 1 105 ? 8.476 3.603 -5.863 1.00 92.44 105 GLN A O 1
ATOM 898 N N . LYS A 1 106 ? 7.854 4.324 -3.824 1.00 90.62 106 LYS A N 1
ATOM 899 C CA . LYS A 1 106 ? 9.230 4.420 -3.294 1.00 90.62 106 LYS A CA 1
ATOM 900 C C . LYS A 1 106 ? 10.003 3.112 -3.432 1.00 90.62 106 LYS A C 1
ATOM 902 O O . LYS A 1 106 ? 11.184 3.153 -3.767 1.00 90.62 106 LYS A O 1
ATOM 907 N N . VAL A 1 107 ? 9.342 1.974 -3.218 1.00 87.81 107 VAL A N 1
ATOM 908 C CA . VAL A 1 107 ? 9.972 0.647 -3.303 1.00 87.81 107 VAL A CA 1
ATOM 909 C C . VAL A 1 107 ? 10.559 0.400 -4.694 1.00 87.81 107 VAL A C 1
ATOM 911 O O . VAL A 1 107 ? 11.690 -0.073 -4.815 1.00 87.81 107 VAL A O 1
ATOM 914 N N . PHE A 1 108 ? 9.838 0.782 -5.750 1.00 88.19 108 PHE A N 1
ATOM 915 C CA . PHE A 1 108 ? 10.319 0.623 -7.121 1.00 88.19 108 PHE A CA 1
ATOM 916 C C . PHE A 1 108 ? 11.463 1.577 -7.444 1.00 88.19 108 PHE A C 1
ATOM 918 O O . PHE A 1 108 ? 12.460 1.150 -8.021 1.00 88.19 108 PHE A O 1
ATOM 925 N N . TYR A 1 109 ? 11.366 2.841 -7.030 1.00 90.38 109 TYR A N 1
ATOM 926 C CA . TYR A 1 109 ? 12.415 3.831 -7.287 1.00 90.38 109 TYR A CA 1
ATOM 927 C C . TYR A 1 109 ? 13.700 3.599 -6.484 1.00 90.38 109 TYR A C 1
ATOM 929 O O . TYR A 1 109 ? 14.749 4.121 -6.861 1.00 90.38 109 TYR A O 1
ATOM 937 N N . ALA A 1 110 ? 13.635 2.835 -5.392 1.00 86.44 110 ALA A N 1
ATOM 938 C CA . ALA A 1 110 ? 14.799 2.474 -4.588 1.00 86.44 110 ALA A CA 1
ATOM 939 C C . ALA A 1 110 ? 15.663 1.365 -5.215 1.00 86.44 110 ALA A C 1
ATOM 941 O O . ALA A 1 110 ? 16.781 1.142 -4.759 1.00 86.44 110 ALA A O 1
ATOM 942 N N . GLY A 1 111 ? 15.172 0.640 -6.226 1.00 75.25 111 GLY A N 1
ATOM 943 C CA . GLY A 1 111 ? 15.936 -0.459 -6.827 1.00 75.25 111 GLY A CA 1
ATOM 944 C C . GLY A 1 111 ? 16.105 -1.684 -5.921 1.00 75.25 111 GLY A C 1
ATOM 945 O O . GLY A 1 111 ? 17.002 -2.493 -6.141 1.00 75.25 111 GLY A O 1
ATOM 946 N N . GLY A 1 112 ? 15.245 -1.835 -4.906 1.00 69.19 112 GLY A N 1
ATOM 947 C CA . GLY A 1 112 ? 15.128 -3.050 -4.091 1.00 69.19 112 GLY A CA 1
ATOM 948 C C . GLY A 1 112 ? 15.838 -3.043 -2.734 1.00 69.19 112 GLY A C 1
ATOM 949 O O . GLY A 1 112 ? 15.564 -3.945 -1.944 1.00 69.19 112 GLY A O 1
ATOM 950 N N . TRP A 1 113 ? 16.666 -2.037 -2.438 1.00 76.06 113 TRP A N 1
ATOM 951 C CA . TRP A 1 113 ? 17.414 -1.915 -1.178 1.00 76.06 113 TRP A CA 1
ATOM 952 C C . TRP A 1 113 ? 16.867 -0.750 -0.347 1.00 76.06 113 TRP A C 1
ATOM 954 O O . TRP A 1 113 ? 17.348 0.379 -0.445 1.00 76.06 113 TRP A O 1
ATOM 964 N N . ILE A 1 114 ? 15.814 -0.995 0.433 1.00 90.44 114 ILE A N 1
ATOM 965 C CA . ILE A 1 114 ? 15.192 0.038 1.269 1.00 90.44 114 ILE A CA 1
ATOM 966 C C . ILE A 1 114 ? 14.620 -0.556 2.556 1.00 90.44 114 ILE A C 1
ATOM 968 O O . ILE A 1 114 ? 14.079 -1.659 2.567 1.00 90.44 114 ILE A O 1
ATOM 972 N N . GLU A 1 115 ? 14.712 0.229 3.624 1.00 91.94 115 GLU A N 1
ATOM 973 C CA . GLU A 1 115 ? 13.933 0.066 4.844 1.00 91.94 115 GLU A CA 1
ATOM 974 C C . GLU A 1 115 ? 12.812 1.106 4.816 1.00 91.94 115 GLU A C 1
ATOM 976 O O . G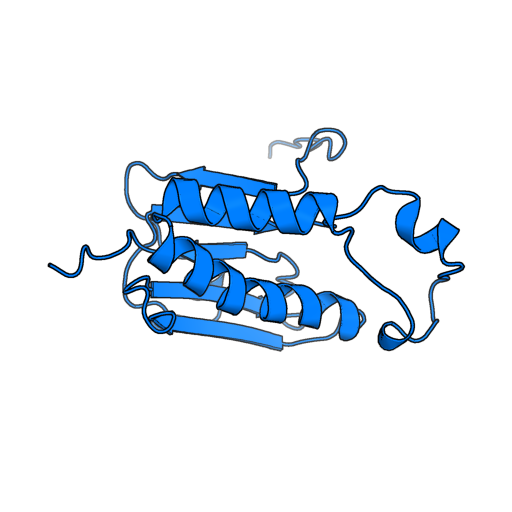LU A 1 115 ? 13.083 2.309 4.807 1.00 91.94 115 GLU A O 1
ATOM 981 N N . ASP A 1 116 ? 11.560 0.661 4.757 1.00 90.94 116 ASP A N 1
ATOM 982 C CA . ASP A 1 116 ? 10.405 1.555 4.728 1.00 90.94 116 ASP A CA 1
ATOM 983 C C . ASP A 1 116 ? 9.294 0.960 5.583 1.00 90.94 116 ASP A C 1
ATOM 985 O O . ASP A 1 116 ? 8.892 -0.189 5.430 1.00 90.94 116 ASP A O 1
ATOM 989 N N . SER A 1 117 ? 8.820 1.699 6.571 1.00 94.31 117 SER A N 1
ATOM 990 C CA . SER A 1 117 ? 7.792 1.200 7.478 1.00 94.31 117 SER A CA 1
ATOM 991 C C . SER A 1 117 ? 6.996 2.358 8.036 1.00 94.31 117 SER A C 1
ATOM 993 O O . SER A 1 117 ? 7.538 3.423 8.333 1.00 94.31 117 SER A O 1
ATOM 995 N N . TYR A 1 118 ? 5.702 2.133 8.211 1.00 96.31 118 TYR A N 1
ATOM 996 C CA . TYR A 1 118 ? 4.790 3.117 8.761 1.00 96.31 118 TYR A CA 1
ATOM 997 C C . TYR A 1 118 ? 3.852 2.463 9.770 1.00 96.31 118 TYR A C 1
ATOM 999 O O . TYR A 1 118 ? 3.273 1.411 9.506 1.00 96.31 118 TYR A O 1
ATOM 1007 N N . PHE A 1 119 ? 3.696 3.122 10.917 1.00 97.25 119 PHE A N 1
ATOM 1008 C CA . PHE A 1 119 ? 2.790 2.722 11.987 1.00 97.25 119 PHE A CA 1
ATOM 1009 C C . PHE A 1 119 ? 2.097 3.966 12.524 1.00 97.25 119 PHE A C 1
ATOM 1011 O O . PHE A 1 119 ? 2.738 4.801 13.167 1.00 97.25 119 PHE A O 1
ATOM 1018 N N . GLY A 1 120 ? 0.805 4.109 12.258 1.00 96.38 120 GLY A N 1
ATOM 1019 C CA . GLY A 1 120 ? 0.059 5.263 12.743 1.00 96.38 120 GLY A CA 1
ATOM 1020 C C . GLY A 1 120 ? -1.238 5.513 11.999 1.00 96.38 120 GLY A C 1
ATOM 1021 O O . GLY A 1 120 ? -1.642 4.739 11.136 1.00 96.38 120 GLY A O 1
ATOM 1022 N N . ILE A 1 121 ? -1.901 6.608 12.359 1.00 95.69 121 ILE A N 1
ATOM 1023 C CA . ILE A 1 121 ? -3.152 7.019 11.728 1.00 95.69 121 ILE A CA 1
ATOM 1024 C C . ILE A 1 121 ? -2.854 7.737 10.417 1.00 95.69 121 ILE A C 1
ATOM 1026 O O . ILE A 1 121 ? -2.187 8.773 10.412 1.00 95.69 121 ILE A O 1
ATOM 1030 N N . VAL A 1 122 ? -3.420 7.230 9.324 1.00 95.44 122 VAL A N 1
ATOM 1031 C CA . VAL A 1 122 ? -3.387 7.918 8.036 1.00 95.44 122 VAL A CA 1
ATOM 1032 C C . VAL A 1 122 ? -4.174 9.235 8.163 1.00 95.44 122 VAL A C 1
ATOM 1034 O O . VAL A 1 122 ? -5.329 9.205 8.614 1.00 95.44 122 VAL A O 1
ATOM 1037 N N . PRO A 1 123 ? -3.586 10.391 7.793 1.00 93.25 123 PRO A N 1
ATOM 1038 C CA . PRO A 1 123 ? -4.226 11.698 7.941 1.00 93.25 123 PRO A CA 1
ATOM 1039 C C . PRO A 1 123 ? -5.645 11.732 7.370 1.00 93.25 123 PRO A C 1
ATOM 1041 O O . PRO A 1 123 ? -5.915 11.141 6.331 1.00 93.25 123 PRO A O 1
ATOM 1044 N N . ASP A 1 124 ? -6.562 12.383 8.086 1.00 89.75 124 ASP A N 1
ATOM 1045 C CA . ASP A 1 124 ? -7.967 12.587 7.691 1.00 89.75 124 ASP A CA 1
ATOM 1046 C C . ASP A 1 124 ? -8.817 11.328 7.449 1.00 89.75 124 ASP A C 1
ATOM 1048 O O . ASP A 1 124 ? -9.993 11.427 7.104 1.00 89.75 124 ASP A O 1
ATOM 1052 N N . THR A 1 125 ? -8.282 10.136 7.724 1.00 91.56 125 THR A N 1
ATOM 1053 C CA . THR A 1 125 ? -9.022 8.879 7.540 1.00 91.56 125 THR A CA 1
ATOM 1054 C C . THR A 1 125 ? -9.542 8.275 8.839 1.00 91.56 125 THR A C 1
ATOM 1056 O O . THR A 1 125 ? -10.563 7.596 8.827 1.00 91.56 125 THR A O 1
ATOM 1059 N N . GLY A 1 126 ? -8.845 8.471 9.966 1.00 91.25 126 GLY A N 1
ATOM 1060 C CA . GLY A 1 126 ? -9.092 7.677 11.178 1.00 91.25 126 GLY A CA 1
ATOM 1061 C C . GLY A 1 126 ? -8.773 6.182 11.014 1.00 91.25 126 GLY A C 1
ATOM 1062 O O . GLY A 1 126 ? -9.206 5.381 11.836 1.00 91.25 126 GLY A O 1
ATOM 1063 N N . ILE A 1 127 ? -8.051 5.809 9.955 1.00 95.50 127 ILE A N 1
ATOM 1064 C CA . ILE A 1 127 ? -7.558 4.459 9.687 1.00 95.50 127 ILE A CA 1
ATOM 1065 C C . ILE A 1 127 ? -6.147 4.366 10.263 1.00 95.50 127 ILE A C 1
ATOM 1067 O O . ILE A 1 127 ? -5.270 5.135 9.869 1.00 95.50 127 ILE A O 1
ATOM 1071 N N . GLU A 1 128 ? -5.909 3.428 11.177 1.00 96.44 128 GLU A N 1
ATOM 1072 C CA . GLU A 1 128 ? -4.541 3.044 11.518 1.00 96.44 128 GLU A CA 1
ATOM 1073 C C . GLU A 1 128 ? -3.985 2.163 10.407 1.00 96.44 128 GLU A C 1
ATOM 1075 O O . GLU A 1 128 ? -4.640 1.205 10.000 1.00 96.44 128 GLU A O 1
ATOM 1080 N N . LEU A 1 129 ? -2.786 2.490 9.935 1.00 97.69 129 LEU A N 1
ATOM 1081 C CA . LEU A 1 129 ? -2.014 1.712 8.986 1.00 97.69 129 LEU A CA 1
ATOM 1082 C C . LEU A 1 129 ? -0.766 1.146 9.669 1.00 97.69 129 LEU A C 1
ATOM 1084 O O . LEU A 1 129 ? 0.025 1.887 10.256 1.00 97.69 129 LEU A O 1
ATOM 1088 N N . ALA A 1 130 ? -0.572 -0.159 9.507 1.00 97.75 130 ALA A N 1
ATOM 1089 C CA . ALA A 1 130 ? 0.671 -0.869 9.749 1.00 97.75 130 ALA A CA 1
ATOM 1090 C C . ALA A 1 130 ? 1.236 -1.382 8.412 1.00 97.75 130 ALA A C 1
ATOM 1092 O O . ALA A 1 130 ? 0.667 -2.254 7.754 1.00 97.75 130 ALA A O 1
ATOM 1093 N N . TYR A 1 131 ? 2.375 -0.830 8.015 1.00 96.25 131 TYR A N 1
ATOM 1094 C CA . TYR A 1 131 ? 3.142 -1.205 6.831 1.00 96.25 131 TYR A CA 1
ATOM 1095 C C . TYR A 1 131 ? 4.576 -1.491 7.257 1.00 96.25 131 TYR A C 1
ATOM 1097 O O . TYR A 1 131 ? 5.189 -0.681 7.954 1.00 96.25 131 TYR A O 1
ATOM 1105 N N . TYR A 1 132 ? 5.100 -2.642 6.845 1.00 95.12 132 TYR A N 1
ATOM 1106 C CA . TYR A 1 132 ? 6.453 -3.061 7.177 1.00 95.12 132 TYR A CA 1
ATOM 1107 C C . TYR A 1 132 ? 7.148 -3.630 5.943 1.00 95.12 132 TYR A C 1
ATOM 1109 O O . TYR A 1 132 ? 6.766 -4.691 5.449 1.00 95.12 132 TYR A O 1
ATOM 1117 N N . TYR A 1 133 ? 8.171 -2.925 5.474 1.00 93.56 133 TYR A N 1
ATOM 1118 C CA . TYR A 1 133 ? 9.056 -3.324 4.392 1.00 93.56 133 TYR A CA 1
ATOM 1119 C C . TYR A 1 133 ? 10.505 -3.189 4.866 1.00 93.56 133 TYR A C 1
ATOM 1121 O O . TYR A 1 133 ? 10.927 -2.142 5.359 1.00 93.56 133 TYR A O 1
ATOM 1129 N N . SER A 1 134 ? 11.271 -4.266 4.738 1.00 92.75 134 SER A N 1
ATOM 1130 C CA . SER A 1 134 ? 12.642 -4.329 5.234 1.00 92.75 134 SER A CA 1
ATOM 1131 C C . SER A 1 134 ? 13.472 -5.241 4.351 1.00 92.75 134 SER A C 1
ATOM 1133 O O . SER A 1 134 ? 13.204 -6.442 4.260 1.00 92.75 134 SER A O 1
ATOM 1135 N N . ASP A 1 135 ? 14.493 -4.677 3.714 1.00 91.12 135 ASP A N 1
ATOM 1136 C CA . ASP A 1 135 ? 15.491 -5.454 2.992 1.00 91.12 135 ASP A CA 1
ATOM 1137 C C . ASP A 1 135 ? 16.303 -6.317 3.970 1.00 91.12 135 ASP A C 1
ATOM 1139 O O . ASP A 1 135 ? 16.428 -7.529 3.772 1.00 91.12 135 ASP A O 1
ATOM 1143 N N . LEU A 1 136 ? 1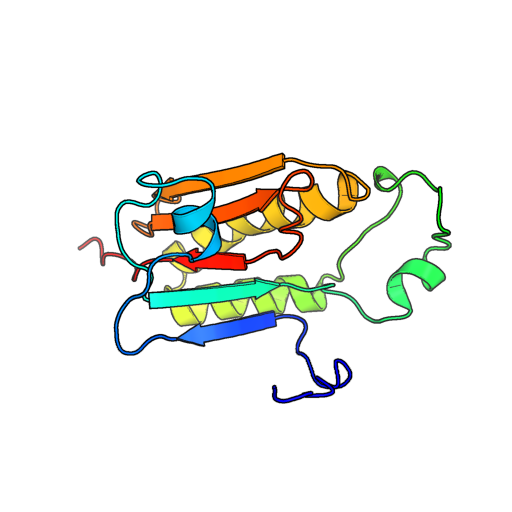6.734 -5.727 5.089 1.00 92.56 136 LEU A N 1
ATOM 1144 C CA . LEU A 1 136 ? 17.512 -6.384 6.139 1.00 92.56 136 LEU A CA 1
ATOM 1145 C C . LEU A 1 136 ? 16.810 -7.635 6.681 1.00 92.56 136 LEU A C 1
ATOM 1147 O O . LEU A 1 136 ? 17.438 -8.681 6.842 1.00 92.56 136 LEU A O 1
ATOM 1151 N N . ASN A 1 137 ? 15.501 -7.548 6.926 1.00 92.88 137 ASN A N 1
ATOM 1152 C CA . ASN A 1 137 ? 14.707 -8.662 7.448 1.00 92.88 137 ASN A CA 1
ATOM 1153 C C . ASN A 1 137 ? 14.068 -9.531 6.352 1.00 92.88 137 ASN A C 1
ATOM 1155 O O . ASN A 1 137 ? 13.274 -10.417 6.671 1.00 92.88 137 ASN A O 1
ATOM 1159 N N . GLN A 1 138 ? 14.413 -9.305 5.078 1.00 91.25 138 GLN A N 1
ATOM 1160 C CA . GLN A 1 138 ? 13.881 -10.033 3.918 1.00 91.25 138 GLN A CA 1
ATOM 1161 C C . GLN A 1 138 ? 12.349 -9.948 3.785 1.00 91.25 138 GLN A C 1
ATOM 1163 O O . GLN A 1 138 ? 11.701 -10.837 3.230 1.00 91.25 138 GLN A O 1
ATOM 1168 N N . VAL A 1 139 ? 11.755 -8.854 4.267 1.00 90.69 139 VAL A N 1
ATOM 1169 C CA . VAL A 1 139 ? 10.329 -8.554 4.122 1.00 90.69 139 VAL A CA 1
ATOM 1170 C C . VAL A 1 139 ? 10.147 -7.592 2.952 1.00 90.69 139 VAL A C 1
ATOM 1172 O O . VAL A 1 139 ? 10.089 -6.378 3.125 1.00 90.69 139 VAL A O 1
ATOM 1175 N N . LYS A 1 140 ? 10.071 -8.153 1.741 1.00 88.06 140 LYS A N 1
ATOM 1176 C CA . LYS A 1 140 ? 9.967 -7.399 0.475 1.00 88.06 140 LYS A CA 1
ATOM 1177 C C . LYS A 1 140 ? 8.570 -7.451 -0.143 1.00 88.06 140 LYS A C 1
ATOM 1179 O O . LYS A 1 140 ? 8.413 -7.584 -1.355 1.00 88.06 140 LYS A O 1
ATOM 1184 N N . ILE A 1 141 ? 7.545 -7.423 0.701 1.00 84.25 141 ILE A N 1
ATOM 1185 C CA . ILE A 1 141 ? 6.148 -7.496 0.275 1.00 84.25 141 ILE A CA 1
ATOM 1186 C C . ILE A 1 141 ? 5.480 -6.169 0.617 1.00 84.25 141 ILE A C 1
ATOM 1188 O O . ILE A 1 141 ? 5.523 -5.731 1.764 1.00 84.25 141 ILE A O 1
ATOM 1192 N N . ILE A 1 142 ? 4.845 -5.537 -0.372 1.00 90.62 142 ILE A N 1
ATOM 1193 C CA . ILE A 1 142 ? 4.122 -4.284 -0.159 1.00 90.62 142 ILE A CA 1
ATOM 1194 C C . ILE A 1 142 ? 2.721 -4.606 0.364 1.00 90.62 142 ILE A C 1
ATOM 1196 O O . ILE A 1 142 ? 1.779 -4.806 -0.405 1.00 90.62 142 ILE A O 1
ATOM 1200 N N . ASN A 1 143 ? 2.632 -4.702 1.691 1.00 93.75 143 ASN A N 1
ATOM 1201 C CA . ASN A 1 143 ? 1.436 -5.100 2.421 1.00 93.75 143 ASN A CA 1
ATOM 1202 C C . ASN A 1 143 ? 0.986 -4.004 3.398 1.00 93.75 143 ASN A C 1
ATOM 1204 O O . ASN A 1 143 ? 1.701 -3.685 4.350 1.00 93.75 143 ASN A O 1
ATOM 1208 N N . TYR A 1 144 ? -0.224 -3.480 3.205 1.00 97.25 144 TYR A N 1
ATOM 1209 C CA . TYR A 1 144 ? -0.830 -2.448 4.048 1.00 97.25 144 TYR A CA 1
ATOM 1210 C C . TYR A 1 144 ? -1.927 -3.048 4.920 1.00 97.25 144 TYR A C 1
ATOM 1212 O O . TYR A 1 144 ? -2.963 -3.481 4.416 1.00 97.25 144 TYR A O 1
ATOM 1220 N N . TRP A 1 145 ? -1.703 -3.056 6.230 1.00 98.00 145 TRP A N 1
ATOM 1221 C CA . TRP A 1 145 ? -2.627 -3.612 7.213 1.00 98.00 145 TRP A CA 1
ATOM 1222 C C . TRP A 1 145 ? -3.378 -2.484 7.896 1.00 98.00 145 TRP A C 1
ATOM 1224 O O . TRP A 1 145 ? -2.757 -1.615 8.505 1.00 98.00 145 TRP A O 1
ATOM 1234 N N . THR A 1 146 ? -4.703 -2.469 7.797 1.00 98.00 146 THR A N 1
ATOM 1235 C CA . THR A 1 146 ? -5.496 -1.317 8.225 1.00 98.00 146 THR A CA 1
ATOM 1236 C C . THR A 1 146 ? -6.663 -1.673 9.130 1.00 98.00 146 THR A C 1
ATOM 1238 O O . THR A 1 146 ? -7.291 -2.730 9.017 1.00 98.00 146 THR A O 1
ATOM 1241 N N . THR A 1 147 ? -6.976 -0.772 10.059 1.00 96.50 147 THR A N 1
ATOM 1242 C CA . THR A 1 147 ? -8.219 -0.842 10.835 1.00 96.50 147 THR A CA 1
ATOM 1243 C C . THR A 1 147 ? -9.427 -0.491 9.967 1.00 96.50 147 THR A C 1
ATOM 1245 O O . THR A 1 147 ? -9.309 0.014 8.848 1.00 96.50 147 THR A O 1
ATOM 1248 N N . ARG A 1 148 ? -10.631 -0.699 10.510 1.00 91.81 148 ARG A N 1
ATOM 1249 C CA . ARG A 1 148 ? -11.828 -0.068 9.947 1.00 91.81 148 ARG A CA 1
ATOM 1250 C C . ARG A 1 148 ? -11.735 1.452 10.112 1.00 91.81 148 ARG A C 1
ATOM 1252 O O . ARG A 1 148 ? -11.240 1.904 11.148 1.00 91.81 148 ARG A O 1
ATOM 1259 N N . PRO A 1 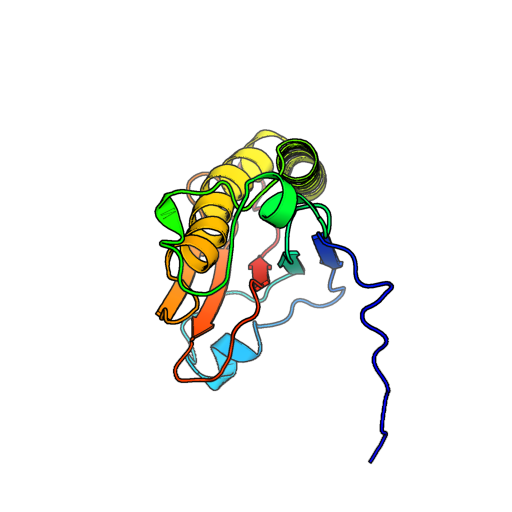149 ? -12.209 2.236 9.131 1.00 81.56 149 PRO A N 1
ATOM 1260 C CA . PRO A 1 149 ? -12.310 3.673 9.291 1.00 81.56 149 PRO A CA 1
ATOM 1261 C C . PRO A 1 149 ? -13.288 3.978 10.422 1.00 81.56 149 PRO A C 1
ATOM 1263 O O . PRO A 1 149 ? -14.385 3.417 10.492 1.00 81.56 149 PRO A O 1
ATOM 1266 N N . VAL A 1 150 ? -12.894 4.878 11.317 1.00 74.62 150 VAL A N 1
ATOM 1267 C CA . VAL A 1 150 ? -13.828 5.434 12.293 1.00 74.62 150 VAL A CA 1
ATOM 1268 C C . VAL A 1 150 ? -14.744 6.393 11.539 1.00 74.62 150 VAL A C 1
ATOM 1270 O O . VAL A 1 150 ? -14.267 7.324 10.888 1.00 74.62 150 VAL A O 1
ATOM 1273 N N . VAL A 1 151 ? -16.058 6.175 11.609 1.00 63.31 151 VAL A N 1
ATOM 1274 C CA . VAL A 1 151 ? -17.033 7.136 11.079 1.00 63.31 151 VAL A CA 1
ATOM 1275 C C . VAL A 1 151 ? -16.910 8.409 11.914 1.00 63.31 151 VAL A C 1
ATOM 1277 O O . VAL A 1 151 ? -17.327 8.433 13.073 1.00 63.31 151 VAL A O 1
ATOM 1280 N N . ARG A 1 152 ? -16.309 9.465 11.359 1.00 53.22 152 ARG A N 1
ATOM 1281 C CA . ARG A 1 152 ? -16.406 10.800 11.956 1.00 53.22 152 ARG A CA 1
ATOM 1282 C C . ARG A 1 152 ? -17.832 11.292 11.691 1.00 53.22 152 ARG A C 1
ATOM 1284 O O . ARG A 1 152 ? -18.196 11.476 10.533 1.00 53.22 152 ARG A O 1
ATOM 1291 N N . LYS A 1 153 ? -18.643 11.365 12.750 1.00 42.09 153 LYS A N 1
ATOM 1292 C CA . LYS A 1 153 ? -19.969 11.999 12.724 1.00 42.09 153 LYS A CA 1
ATOM 1293 C C . LYS A 1 153 ? -19.836 13.505 12.558 1.00 42.09 153 LYS A C 1
ATOM 1295 O O . LYS A 1 153 ? -18.847 14.050 13.099 1.00 42.09 153 LYS A O 1
#